Protein AF-A0A3M1XRJ5-F1 (afdb_monomer_lite)

pLDDT: mean 82.63, std 17.79, range [44.59, 95.12]

Secondary structure (DSSP, 8-state):
--HHHHHHHHHHHHHHT--HHHHHHHHHHS-HHHHHHHHHHHHHHTT-----SSSSSSS--

Sequence (61 aa):
MNQKTAKLLHRYASHSGQNVKELKKWWLSLNHMERARERQRMLEELGQETSEAAESEENAQ

Radius of gyration: 13.54 Å; chains: 1; bounding box: 46×19×24 Å

Foldseek 3Di:
DDPVVLVLLVLLCVVVVHDSVVVVVVLVVDDPVRNVVVSVVSCVVSVNPPVPVPPPPPPDD

Structure (mmCIF, N/CA/C/O backbone):
data_AF-A0A3M1XRJ5-F1
#
_entry.id   AF-A0A3M1XRJ5-F1
#
loop_
_atom_site.group_PDB
_atom_site.id
_atom_site.type_symbol
_atom_site.label_atom_id
_atom_site.label_alt_id
_atom_site.label_comp_id
_atom_site.label_asym_id
_atom_site.label_entity_id
_atom_site.label_seq_id
_atom_site.pdbx_PDB_ins_code
_atom_site.Cartn_x
_atom_site.Cartn_y
_atom_site.Cartn_z
_atom_site.occupancy
_atom_site.B_iso_or_equiv
_atom_site.auth_seq_id
_atom_site.auth_comp_id
_atom_site.auth_asym_id
_atom_site.auth_atom_id
_atom_site.pdbx_PDB_model_num
ATOM 1 N N . MET A 1 1 ? -0.327 -11.584 -8.250 1.00 67.94 1 MET A N 1
ATOM 2 C CA . MET A 1 1 ? 0.319 -10.594 -7.354 1.00 67.94 1 MET A CA 1
ATOM 3 C C . MET A 1 1 ? 1.450 -11.291 -6.613 1.00 67.94 1 MET A C 1
ATOM 5 O O . MET A 1 1 ? 1.249 -12.428 -6.209 1.00 67.94 1 MET A O 1
ATOM 9 N N . ASN A 1 2 ? 2.615 -10.660 -6.454 1.00 85.31 2 ASN A N 1
ATOM 10 C CA . ASN A 1 2 ? 3.734 -11.263 -5.720 1.00 85.31 2 ASN A CA 1
ATOM 11 C C . ASN A 1 2 ? 3.547 -11.130 -4.186 1.00 85.31 2 ASN A C 1
ATOM 13 O O . ASN A 1 2 ? 2.727 -10.336 -3.712 1.00 85.31 2 ASN A O 1
ATOM 17 N N . GLN A 1 3 ? 4.303 -1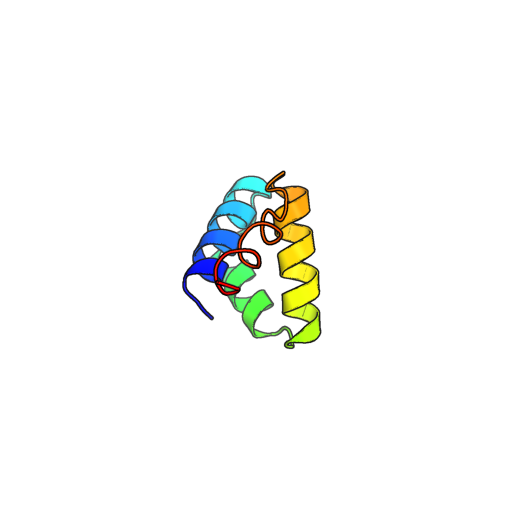1.899 -3.392 1.00 87.81 3 GLN A N 1
ATOM 18 C CA . GLN A 1 3 ? 4.208 -11.841 -1.925 1.00 87.81 3 GLN A CA 1
ATOM 19 C C . GLN A 1 3 ? 4.630 -10.478 -1.340 1.0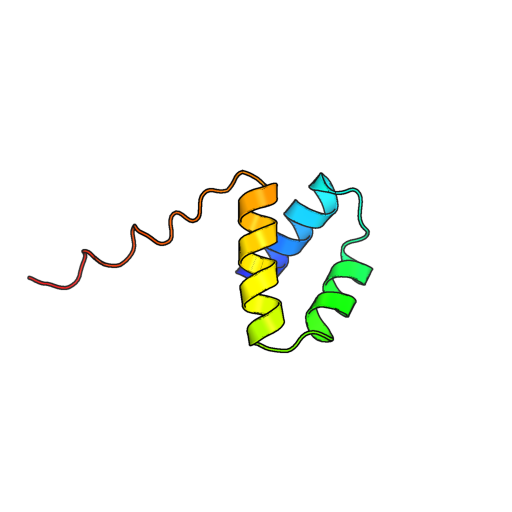0 87.81 3 GLN A C 1
ATOM 21 O O . GLN A 1 3 ? 4.057 -10.053 -0.336 1.00 87.81 3 GLN A O 1
ATOM 26 N N . LYS A 1 4 ? 5.590 -9.772 -1.961 1.00 88.25 4 LYS A N 1
ATOM 27 C CA . LYS A 1 4 ? 6.054 -8.442 -1.513 1.00 88.25 4 LYS A CA 1
ATOM 28 C C . LYS A 1 4 ? 4.915 -7.412 -1.576 1.00 88.25 4 LYS A C 1
ATOM 30 O O . LYS A 1 4 ? 4.623 -6.749 -0.586 1.00 88.25 4 LYS A O 1
ATOM 35 N N . THR A 1 5 ? 4.201 -7.354 -2.696 1.00 89.94 5 THR A N 1
ATOM 36 C CA . THR A 1 5 ? 3.016 -6.521 -2.908 1.00 89.94 5 THR A CA 1
ATOM 37 C C . THR A 1 5 ? 1.893 -6.912 -1.953 1.00 89.94 5 THR A C 1
ATOM 39 O O . THR A 1 5 ? 1.268 -6.036 -1.373 1.00 89.94 5 THR A O 1
ATOM 42 N N . ALA A 1 6 ? 1.668 -8.207 -1.700 1.00 92.06 6 ALA A N 1
ATOM 43 C CA . ALA A 1 6 ? 0.661 -8.637 -0.726 1.00 92.06 6 ALA A CA 1
ATOM 44 C C . ALA A 1 6 ? 0.914 -8.056 0.676 1.00 92.06 6 ALA A C 1
ATOM 46 O O . ALA A 1 6 ? -0.021 -7.601 1.336 1.00 92.06 6 ALA A O 1
ATOM 47 N N . LYS A 1 7 ? 2.181 -8.063 1.113 1.00 93.31 7 LYS A N 1
ATOM 48 C CA . LYS A 1 7 ? 2.612 -7.473 2.387 1.00 93.31 7 LYS A CA 1
ATOM 49 C C . LYS A 1 7 ? 2.479 -5.951 2.373 1.00 93.31 7 LYS A C 1
ATOM 51 O O . LYS A 1 7 ? 1.996 -5.396 3.355 1.00 93.31 7 LYS A O 1
ATOM 56 N N . LEU A 1 8 ? 2.846 -5.293 1.270 1.00 93.12 8 LEU A N 1
ATOM 57 C CA . LEU A 1 8 ? 2.676 -3.847 1.106 1.00 93.12 8 LEU A CA 1
ATOM 58 C C . LEU A 1 8 ? 1.206 -3.439 1.250 1.00 93.12 8 LEU A C 1
ATOM 60 O O . LEU A 1 8 ? 0.904 -2.590 2.078 1.00 93.12 8 LEU A O 1
ATOM 64 N N . LEU A 1 9 ? 0.295 -4.104 0.533 1.00 94.44 9 LEU A N 1
ATOM 65 C CA . LEU A 1 9 ? -1.139 -3.817 0.612 1.00 94.44 9 LEU A CA 1
ATOM 66 C C . LEU A 1 9 ? -1.708 -4.083 2.010 1.00 94.44 9 LEU A C 1
ATOM 68 O O . LEU A 1 9 ? -2.566 -3.333 2.454 1.00 94.44 9 LEU A O 1
ATOM 72 N N . HIS A 1 10 ? -1.241 -5.111 2.733 1.00 94.50 10 HIS A N 1
ATOM 73 C CA . HIS A 1 10 ? -1.632 -5.298 4.140 1.00 94.50 10 HIS A CA 1
ATOM 74 C C . HIS A 1 10 ? -1.171 -4.138 5.023 1.00 94.50 10 HIS A C 1
ATOM 76 O O . HIS A 1 10 ? -1.979 -3.616 5.782 1.00 94.50 10 HIS A O 1
ATOM 82 N N . ARG A 1 11 ? 0.096 -3.720 4.920 1.00 93.44 11 ARG A N 1
ATOM 83 C CA . ARG A 1 11 ? 0.614 -2.591 5.710 1.00 93.44 11 ARG A CA 1
ATOM 84 C C . ARG A 1 11 ? -0.128 -1.298 5.385 1.00 93.44 11 ARG A C 1
ATOM 86 O O . ARG A 1 11 ? -0.552 -0.599 6.298 1.00 93.44 11 ARG A O 1
ATOM 93 N N . TYR A 1 12 ? -0.339 -1.035 4.099 1.00 94.19 12 TYR A N 1
ATOM 94 C CA . TYR A 1 12 ? -1.060 0.139 3.629 1.00 94.19 12 TYR A CA 1
ATOM 95 C C . TYR A 1 12 ? -2.519 0.149 4.088 1.00 94.19 12 TYR A C 1
ATOM 97 O O . TYR A 1 12 ? -3.000 1.166 4.577 1.00 94.19 12 TYR A O 1
ATOM 105 N N . ALA A 1 13 ? -3.215 -0.987 4.000 1.00 94.88 13 ALA A N 1
ATOM 106 C CA . ALA A 1 13 ? -4.582 -1.132 4.494 1.00 94.88 13 ALA A CA 1
ATOM 107 C C . ALA A 1 13 ? -4.682 -0.844 6.001 1.00 94.88 13 ALA A C 1
ATOM 109 O O . ALA A 1 13 ? -5.572 -0.115 6.425 1.00 94.88 13 ALA A O 1
ATOM 110 N N . SER A 1 14 ? -3.736 -1.348 6.801 1.00 93.56 14 SER A N 1
ATOM 111 C CA . SER A 1 14 ? -3.684 -1.055 8.238 1.00 93.56 14 SER A CA 1
ATOM 112 C C . SER A 1 14 ? -3.378 0.415 8.541 1.00 93.56 14 SER A C 1
ATOM 114 O O . SER A 1 14 ? -3.921 0.952 9.498 1.00 93.56 14 SER A O 1
ATOM 116 N N . HIS A 1 15 ? -2.526 1.064 7.742 1.00 92.44 15 HIS A N 1
ATOM 117 C CA . HIS A 1 15 ? -2.164 2.474 7.919 1.00 92.44 15 HIS A CA 1
ATOM 118 C C . HIS A 1 15 ? -3.298 3.430 7.514 1.00 92.44 15 HIS A C 1
ATOM 120 O O . HIS A 1 15 ? -3.616 4.361 8.244 1.00 92.44 15 HIS A O 1
ATOM 126 N N . SER A 1 16 ? -3.936 3.174 6.370 1.00 90.94 16 SER A N 1
ATOM 127 C CA . SER A 1 16 ? -5.007 4.010 5.801 1.00 90.94 16 SER A CA 1
ATOM 128 C C . SER A 1 16 ? -6.407 3.688 6.343 1.00 90.94 16 SER A C 1
ATOM 130 O O . SER A 1 16 ? -7.369 4.379 6.012 1.00 90.94 16 SER A O 1
ATOM 132 N N . GLY A 1 17 ? -6.553 2.620 7.135 1.00 92.38 17 GLY A N 1
ATOM 133 C CA . GLY A 1 17 ? -7.847 2.132 7.622 1.00 92.38 17 GLY A CA 1
ATOM 134 C C . GLY A 1 17 ? -8.720 1.470 6.545 1.00 92.38 17 GLY A C 1
ATOM 135 O O . GLY A 1 17 ? -9.914 1.262 6.759 1.00 92.38 17 GLY A O 1
ATOM 136 N N . GLN A 1 18 ? -8.158 1.140 5.380 1.00 92.75 18 GLN A N 1
ATOM 137 C CA . GLN A 1 18 ? -8.892 0.512 4.282 1.00 92.75 18 GLN A CA 1
ATOM 138 C C . GLN A 1 18 ? -9.031 -1.006 4.451 1.00 92.75 18 GLN A C 1
ATOM 140 O O . GLN A 1 18 ? -8.216 -1.683 5.076 1.00 92.75 18 GLN A O 1
ATOM 145 N N . ASN A 1 19 ? -10.054 -1.589 3.820 1.00 94.81 19 ASN A N 1
ATOM 146 C CA . ASN A 1 19 ? -10.204 -3.039 3.789 1.00 94.81 19 ASN A CA 1
ATOM 147 C C . ASN A 1 19 ? -9.223 -3.664 2.788 1.00 94.81 19 ASN A C 1
ATOM 149 O O . ASN A 1 19 ? -9.314 -3.441 1.580 1.00 94.81 19 ASN A O 1
ATOM 153 N N . VAL A 1 20 ? -8.331 -4.533 3.266 1.00 93.81 20 VAL A N 1
ATOM 154 C CA . VAL A 1 20 ? -7.324 -5.146 2.392 1.00 93.81 20 VAL A CA 1
ATOM 155 C C . VAL A 1 20 ? -7.902 -6.028 1.277 1.00 93.81 20 VAL A C 1
ATOM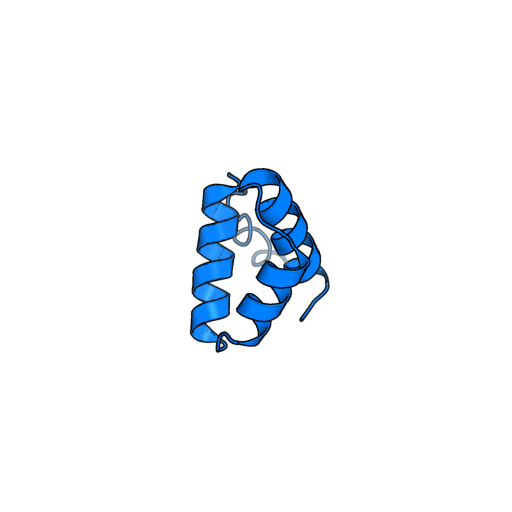 157 O O . VAL A 1 20 ? -7.268 -6.201 0.237 1.00 93.81 20 VAL A O 1
ATOM 160 N N . LYS A 1 21 ? -9.088 -6.622 1.456 1.00 93.50 21 LYS A N 1
ATOM 161 C CA . LYS A 1 21 ? -9.709 -7.426 0.392 1.00 93.50 21 LYS A CA 1
ATOM 162 C C . LYS A 1 21 ? -10.111 -6.535 -0.780 1.00 93.50 21 LYS A C 1
ATOM 164 O O . LYS A 1 21 ? -9.826 -6.887 -1.921 1.00 93.50 21 LYS A O 1
ATOM 169 N N . GLU A 1 22 ? -10.700 -5.379 -0.491 1.00 94.00 22 GLU A N 1
ATOM 170 C CA . GLU A 1 22 ? -11.071 -4.384 -1.501 1.00 94.00 22 GLU A CA 1
ATOM 171 C C . GLU A 1 22 ? -9.828 -3.772 -2.150 1.00 94.00 22 GLU A C 1
ATOM 173 O O . GLU A 1 22 ? -9.737 -3.715 -3.374 1.00 94.00 22 GLU A O 1
ATOM 178 N N . LEU A 1 23 ? -8.802 -3.463 -1.354 1.00 93.69 23 LEU A N 1
ATOM 179 C CA . LEU A 1 23 ? -7.529 -2.961 -1.864 1.00 93.69 23 LEU A CA 1
ATOM 180 C C . LEU A 1 23 ? -6.843 -3.960 -2.814 1.00 93.69 23 LEU A C 1
ATOM 182 O O . LEU A 1 23 ? -6.319 -3.579 -3.858 1.00 93.69 23 LEU A O 1
ATOM 186 N N . LYS A 1 24 ? -6.885 -5.263 -2.502 1.00 93.94 24 LYS A N 1
ATOM 187 C CA . LYS A 1 24 ? -6.374 -6.321 -3.391 1.00 93.94 24 LYS A CA 1
ATOM 188 C C . LYS A 1 24 ? -7.180 -6.433 -4.685 1.00 93.94 24 LYS A C 1
ATOM 190 O O . LYS A 1 24 ? -6.581 -6.655 -5.734 1.00 93.94 24 LYS A O 1
ATOM 195 N N . LYS A 1 25 ? -8.510 -6.295 -4.637 1.00 95.00 25 LYS A N 1
ATOM 196 C CA . LYS A 1 25 ? -9.352 -6.301 -5.846 1.00 95.00 25 LYS A CA 1
ATOM 197 C C . LYS A 1 25 ? -9.031 -5.112 -6.743 1.00 95.00 25 LYS A C 1
ATOM 199 O O . LYS A 1 25 ? -8.775 -5.302 -7.928 1.00 95.00 25 LYS A O 1
ATOM 204 N N . TRP A 1 26 ? -8.974 -3.915 -6.165 1.00 94.62 26 TRP A N 1
ATOM 205 C CA . TRP A 1 26 ? -8.589 -2.708 -6.884 1.00 94.62 26 TRP A CA 1
ATOM 206 C C . TRP A 1 26 ? -7.189 -2.846 -7.494 1.00 94.62 26 TRP A C 1
ATOM 208 O O . TRP A 1 26 ? -7.019 -2.626 -8.689 1.00 94.62 26 TRP A O 1
ATOM 218 N N . TRP A 1 27 ? -6.214 -3.362 -6.744 1.00 94.44 27 TRP A N 1
ATOM 219 C CA . TRP A 1 27 ? -4.869 -3.617 -7.264 1.00 94.44 27 TRP A CA 1
ATOM 220 C C . TRP A 1 27 ? -4.858 -4.519 -8.508 1.00 94.44 27 TRP A C 1
ATOM 222 O O . TRP A 1 27 ? -4.073 -4.322 -9.439 1.00 94.44 27 TRP A O 1
ATOM 232 N N . LEU A 1 28 ? -5.724 -5.536 -8.532 1.00 93.69 28 LEU A N 1
ATOM 233 C CA . LEU A 1 28 ? -5.852 -6.437 -9.674 1.00 93.69 28 LEU A CA 1
ATOM 234 C C . LEU A 1 28 ? -6.507 -5.766 -10.887 1.00 93.69 28 LEU A C 1
ATOM 236 O O . LEU A 1 28 ? -6.167 -6.151 -12.003 1.00 93.69 28 LEU A O 1
ATOM 240 N N . SER A 1 29 ? -7.356 -4.754 -10.690 1.00 95.12 29 SER A N 1
ATOM 241 C CA . SER A 1 29 ? -7.921 -3.958 -11.791 1.00 95.12 29 SER A CA 1
ATOM 242 C C . SER A 1 29 ? -6.918 -3.012 -12.461 1.00 95.12 29 SER A C 1
ATOM 244 O O . SER A 1 29 ? -7.125 -2.642 -13.611 1.00 95.12 29 SER A O 1
ATOM 246 N N . LEU A 1 30 ? -5.816 -2.671 -11.785 1.00 94.19 30 LEU A N 1
ATOM 247 C CA . LEU A 1 30 ? -4.774 -1.796 -12.327 1.00 94.19 30 LEU A CA 1
ATOM 248 C C . LEU A 1 30 ? -3.876 -2.511 -13.347 1.00 94.1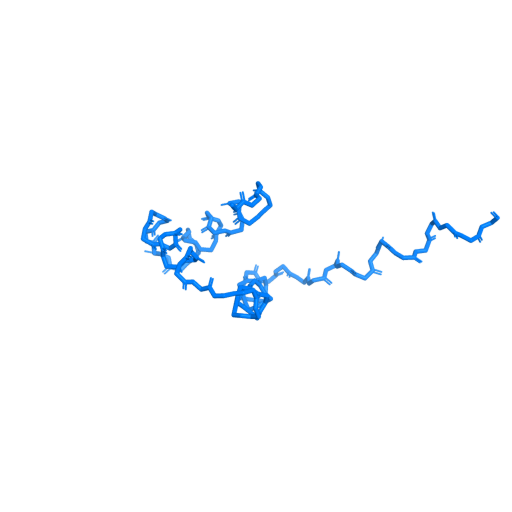9 30 LEU A C 1
ATOM 250 O O . LEU A 1 30 ? -3.576 -3.704 -13.214 1.00 94.19 30 LEU A O 1
ATOM 254 N N . ASN A 1 31 ? -3.367 -1.756 -14.317 1.00 94.31 31 ASN A N 1
ATOM 255 C CA . ASN A 1 31 ? -2.339 -2.185 -15.258 1.00 94.31 31 ASN A CA 1
ATOM 256 C C . ASN A 1 31 ? -0.921 -2.103 -14.647 1.00 94.31 31 ASN A C 1
ATOM 258 O O . ASN A 1 31 ? -0.726 -1.706 -13.499 1.00 94.31 31 ASN A O 1
ATOM 262 N N . HIS A 1 32 ? 0.101 -2.521 -15.399 1.00 88.75 32 HIS A N 1
ATOM 263 C CA . HIS A 1 32 ? 1.478 -2.569 -14.893 1.00 88.75 32 HIS A CA 1
ATOM 264 C C . HIS A 1 32 ? 2.032 -1.191 -14.484 1.00 88.75 32 HIS A C 1
ATOM 266 O O . HIS A 1 32 ? 2.665 -1.078 -13.435 1.00 88.75 32 HIS A O 1
ATOM 272 N N . MET A 1 33 ? 1.788 -0.1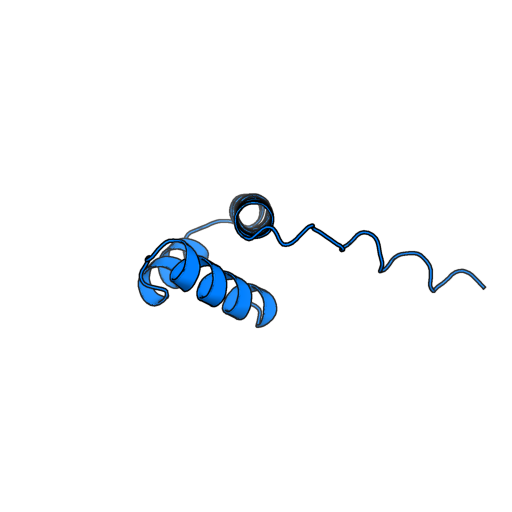49 -15.285 1.00 92.88 33 MET A N 1
ATOM 273 C CA . MET A 1 33 ? 2.281 1.205 -15.006 1.00 92.88 33 MET A CA 1
ATOM 274 C C . MET A 1 33 ? 1.589 1.807 -13.783 1.00 92.88 33 MET A C 1
ATOM 276 O O . MET A 1 33 ? 2.246 2.380 -12.917 1.00 92.88 33 MET A O 1
ATOM 280 N N . GLU A 1 34 ? 0.275 1.616 -13.682 1.00 93.81 34 GLU A N 1
ATOM 281 C CA . GLU A 1 34 ? -0.519 2.057 -12.536 1.00 93.81 34 GLU A CA 1
ATOM 282 C C . GLU A 1 34 ? -0.051 1.376 -11.252 1.00 93.81 34 GLU A C 1
ATOM 284 O O . GLU A 1 34 ? 0.214 2.045 -10.261 1.00 93.81 34 GLU A O 1
ATOM 289 N N . ARG A 1 35 ? 0.160 0.055 -11.282 1.00 93.31 35 ARG A N 1
ATOM 290 C CA . ARG A 1 35 ? 0.694 -0.687 -10.131 1.00 93.31 35 ARG A CA 1
ATOM 291 C C . ARG A 1 35 ? 2.076 -0.196 -9.709 1.00 93.31 35 ARG A C 1
ATOM 293 O O . ARG A 1 35 ? 2.349 -0.154 -8.516 1.00 93.31 35 ARG A O 1
ATOM 300 N N . ALA A 1 36 ? 2.955 0.146 -10.651 1.00 91.56 36 ALA A N 1
ATOM 301 C CA . ALA A 1 36 ? 4.285 0.658 -10.325 1.00 91.56 36 ALA A CA 1
ATOM 302 C C . ALA A 1 36 ? 4.203 2.019 -9.618 1.00 91.56 36 ALA A C 1
ATOM 304 O O . ALA A 1 36 ? 4.774 2.180 -8.539 1.00 91.56 36 ALA A O 1
ATOM 305 N N . ARG A 1 37 ? 3.420 2.951 -10.177 1.00 93.94 37 ARG A N 1
ATOM 306 C CA . ARG A 1 37 ? 3.174 4.272 -9.584 1.00 93.94 37 ARG A CA 1
ATOM 307 C C . ARG A 1 37 ? 2.593 4.153 -8.179 1.00 93.94 37 ARG A C 1
ATOM 309 O O . ARG A 1 37 ? 3.067 4.788 -7.243 1.00 93.94 37 ARG A O 1
ATOM 316 N N . GLU A 1 38 ? 1.600 3.291 -8.029 1.00 93.62 38 GLU A N 1
ATOM 317 C CA . GLU A 1 38 ? 0.869 3.172 -6.779 1.00 93.62 38 GLU A CA 1
ATOM 318 C C . GLU A 1 38 ? 1.654 2.410 -5.713 1.00 93.62 38 GLU A C 1
ATOM 320 O O . GLU A 1 38 ? 1.562 2.728 -4.531 1.00 93.62 38 GLU A O 1
ATOM 325 N N . ARG A 1 39 ? 2.511 1.463 -6.121 1.00 92.19 39 ARG A N 1
ATOM 326 C CA . ARG A 1 39 ? 3.503 0.852 -5.228 1.00 92.19 39 ARG A CA 1
ATOM 327 C C . ARG A 1 39 ? 4.403 1.921 -4.618 1.00 92.19 39 ARG A C 1
ATOM 329 O O . ARG A 1 39 ? 4.607 1.897 -3.409 1.00 92.19 39 ARG A O 1
ATOM 336 N N . GLN A 1 40 ? 4.951 2.807 -5.448 1.00 92.31 40 GLN A N 1
ATOM 337 C CA . GLN A 1 40 ? 5.867 3.849 -4.996 1.00 92.31 40 GLN A CA 1
ATOM 338 C C . GLN A 1 40 ? 5.158 4.816 -4.045 1.00 92.31 40 GLN A C 1
ATOM 340 O O . GLN A 1 40 ? 5.628 5.027 -2.932 1.00 92.31 40 GLN A O 1
ATOM 345 N N . ARG A 1 41 ? 3.961 5.277 -4.421 1.00 93.19 41 ARG A N 1
ATOM 346 C CA . ARG A 1 41 ? 3.122 6.125 -3.571 1.00 93.19 41 ARG A CA 1
ATOM 347 C C . ARG A 1 41 ? 2.837 5.492 -2.202 1.00 93.19 41 ARG A C 1
ATOM 349 O O . ARG A 1 41 ? 2.966 6.152 -1.180 1.00 93.19 41 ARG A O 1
ATOM 356 N N . MET A 1 42 ? 2.472 4.207 -2.160 1.00 92.38 42 MET A N 1
ATOM 357 C CA . MET A 1 42 ? 2.226 3.503 -0.894 1.00 92.38 42 MET A CA 1
ATOM 358 C C . MET A 1 42 ? 3.485 3.367 -0.034 1.00 92.38 42 MET A C 1
ATOM 360 O O . MET A 1 42 ? 3.381 3.369 1.189 1.00 92.38 42 MET A O 1
ATOM 364 N N . LEU A 1 43 ? 4.658 3.195 -0.648 1.00 90.75 43 LEU A N 1
ATOM 365 C CA . LEU A 1 43 ? 5.931 3.135 0.074 1.00 90.75 43 LEU A CA 1
ATOM 366 C C . LEU A 1 43 ? 6.277 4.500 0.684 1.00 90.75 43 LEU A C 1
ATOM 368 O O . LEU A 1 43 ? 6.587 4.558 1.873 1.00 90.75 43 LEU A O 1
ATOM 372 N N . GLU A 1 44 ? 6.119 5.575 -0.091 1.00 91.25 44 GLU A N 1
ATOM 373 C CA . GLU A 1 44 ? 6.289 6.960 0.363 1.00 91.25 44 GLU A CA 1
ATOM 374 C C . GLU A 1 44 ? 5.329 7.300 1.518 1.00 91.25 44 GLU A C 1
ATOM 376 O O . GLU A 1 44 ? 5.776 7.773 2.561 1.00 91.25 44 GLU A O 1
ATOM 381 N N . GLU A 1 45 ? 4.031 6.987 1.391 1.00 90.06 45 GLU A N 1
ATOM 382 C CA . GLU A 1 45 ? 3.033 7.229 2.450 1.00 90.06 45 GLU A CA 1
ATOM 383 C C . GLU A 1 45 ? 3.338 6.442 3.736 1.00 90.06 45 GLU A C 1
ATOM 385 O O . GLU A 1 45 ? 3.141 6.946 4.839 1.00 90.06 45 GLU A O 1
ATOM 390 N N . LEU A 1 46 ? 3.864 5.219 3.618 1.00 89.31 46 LEU A N 1
ATOM 391 C CA . LEU A 1 46 ? 4.259 4.413 4.776 1.00 89.31 46 LEU A CA 1
ATOM 392 C C . LEU A 1 46 ? 5.583 4.869 5.415 1.00 89.31 46 LEU A C 1
ATOM 394 O O . LEU A 1 46 ? 6.034 4.225 6.366 1.00 89.31 46 LEU A O 1
ATOM 398 N N . GLY A 1 47 ? 6.232 5.916 4.891 1.00 85.19 47 GLY A N 1
ATOM 399 C CA . GLY A 1 47 ? 7.569 6.334 5.320 1.00 85.19 47 GLY A CA 1
ATOM 400 C C . GLY A 1 47 ? 8.623 5.247 5.096 1.00 85.19 47 GLY A C 1
ATOM 401 O O . GLY A 1 47 ? 9.682 5.257 5.720 1.00 85.19 47 GLY A O 1
ATOM 402 N N . GLN A 1 48 ? 8.321 4.269 4.237 1.00 75.38 48 GLN A N 1
ATOM 403 C CA . GLN A 1 48 ? 9.282 3.278 3.795 1.00 75.38 48 GLN A CA 1
ATOM 404 C C . GLN A 1 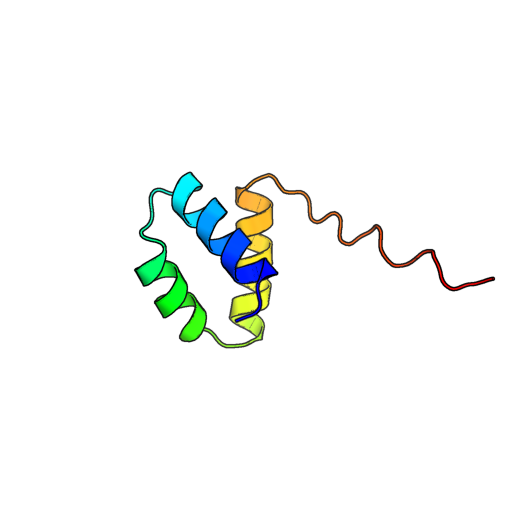48 ? 10.011 3.910 2.627 1.00 75.38 48 GLN A C 1
ATOM 406 O O . GLN A 1 48 ? 9.599 3.760 1.478 1.00 75.38 48 GLN A O 1
ATOM 411 N N . GLU A 1 49 ? 11.071 4.652 2.948 1.00 55.62 49 GLU A N 1
ATOM 412 C CA . GLU A 1 49 ? 12.032 5.118 1.959 1.00 55.62 49 GLU A CA 1
ATOM 413 C C . GLU A 1 49 ? 12.325 3.949 1.015 1.00 55.62 49 GLU A C 1
ATOM 415 O O . GLU A 1 49 ? 12.579 2.822 1.464 1.00 55.62 49 GLU A O 1
ATOM 420 N N . THR A 1 50 ? 12.194 4.180 -0.291 1.00 52.03 50 THR A N 1
ATOM 421 C CA . THR A 1 50 ? 12.568 3.220 -1.325 1.00 52.03 50 THR A CA 1
ATOM 422 C C . THR A 1 50 ? 14.076 3.006 -1.250 1.00 52.03 50 THR A C 1
ATOM 424 O O . THR A 1 50 ? 14.831 3.493 -2.084 1.00 52.03 50 THR A O 1
ATOM 427 N N . SER A 1 51 ? 14.535 2.246 -0.260 1.00 47.53 51 SER A N 1
ATOM 428 C CA . SER A 1 51 ? 15.861 1.646 -0.229 1.00 47.53 51 SER A CA 1
ATOM 429 C C . SER A 1 51 ? 15.865 0.457 -1.202 1.00 47.53 51 SER A C 1
ATOM 431 O O . SER A 1 51 ? 16.090 -0.690 -0.844 1.00 47.53 51 SER A O 1
ATOM 433 N N . GLU A 1 52 ? 15.514 0.732 -2.460 1.00 48.38 52 GLU A N 1
ATOM 434 C CA . GLU A 1 52 ? 15.881 -0.063 -3.638 1.00 48.38 52 GLU A CA 1
ATOM 435 C C . GLU A 1 52 ? 17.083 0.620 -4.342 1.00 48.38 52 GLU A C 1
ATOM 437 O O . GLU A 1 52 ? 17.363 0.349 -5.501 1.00 48.38 52 GLU A O 1
ATOM 442 N N . ALA A 1 53 ? 17.826 1.487 -3.633 1.00 45.84 53 ALA A N 1
ATOM 443 C CA . ALA A 1 53 ? 19.145 1.990 -4.041 1.00 45.84 53 ALA A CA 1
ATOM 444 C C . ALA A 1 53 ? 20.318 1.128 -3.513 1.00 45.84 53 ALA A C 1
ATOM 446 O O . ALA A 1 53 ? 21.471 1.481 -3.724 1.00 45.84 53 ALA A O 1
ATOM 447 N N . ALA A 1 54 ? 20.045 0.003 -2.837 1.00 49.53 54 ALA A N 1
ATOM 448 C CA . ALA A 1 54 ? 21.061 -0.839 -2.191 1.00 49.53 54 ALA A CA 1
ATOM 449 C C . ALA A 1 54 ? 21.221 -2.252 -2.801 1.00 49.53 54 ALA A C 1
ATOM 451 O O . ALA A 1 54 ? 21.834 -3.112 -2.182 1.00 49.53 54 ALA A O 1
ATOM 452 N N . GLU A 1 55 ? 20.702 -2.514 -4.008 1.00 50.44 55 GLU A N 1
ATOM 453 C CA . GLU A 1 55 ? 20.932 -3.787 -4.729 1.00 50.44 55 GLU A CA 1
ATOM 454 C C . GLU A 1 55 ? 21.550 -3.560 -6.126 1.00 50.44 55 GLU A C 1
ATOM 456 O O . GLU A 1 55 ? 21.145 -4.173 -7.111 1.00 50.44 55 GLU A O 1
ATOM 461 N N . SER A 1 56 ? 22.520 -2.646 -6.264 1.00 51.78 56 SER A N 1
ATOM 462 C CA . SER A 1 56 ? 23.286 -2.485 -7.521 1.00 51.78 56 SER A CA 1
ATOM 463 C C . SER A 1 56 ? 24.811 -2.388 -7.362 1.00 51.78 56 SER A C 1
ATOM 465 O O . SER A 1 56 ? 25.491 -2.125 -8.346 1.00 51.78 56 SER A O 1
ATOM 467 N N . GLU A 1 57 ? 25.374 -2.681 -6.184 1.00 49.50 57 GLU A N 1
ATOM 468 C CA . GLU A 1 57 ? 26.837 -2.674 -5.958 1.00 49.50 57 GLU A CA 1
ATOM 469 C C . GLU A 1 57 ? 27.416 -4.023 -5.486 1.00 49.50 57 GLU A C 1
ATOM 471 O O . GLU A 1 57 ? 28.408 -4.058 -4.771 1.00 49.50 57 GLU A O 1
ATOM 476 N N . GLU A 1 58 ? 26.857 -5.164 -5.905 1.00 50.72 58 GLU A N 1
ATOM 477 C CA . GLU A 1 58 ? 27.508 -6.467 -5.651 1.00 50.72 58 GLU A CA 1
ATOM 478 C C . GLU A 1 58 ? 27.520 -7.383 -6.883 1.00 50.72 58 GLU A C 1
ATOM 480 O O . GLU A 1 58 ? 27.189 -8.561 -6.810 1.00 50.72 58 GLU A O 1
ATOM 485 N N . ASN A 1 59 ? 27.890 -6.851 -8.054 1.00 48.28 59 ASN A N 1
ATOM 486 C CA . ASN A 1 59 ? 28.446 -7.703 -9.114 1.00 48.28 59 ASN A CA 1
ATOM 487 C C . ASN A 1 59 ? 29.352 -6.935 -10.090 1.00 48.28 59 ASN A C 1
ATOM 489 O O . ASN A 1 59 ? 29.102 -6.877 -11.294 1.00 48.28 59 ASN A O 1
ATOM 493 N N . ALA A 1 60 ? 30.393 -6.307 -9.552 1.00 49.78 60 ALA A N 1
ATOM 494 C CA . ALA A 1 60 ? 31.534 -5.850 -10.337 1.00 49.78 60 ALA A CA 1
ATOM 495 C C . ALA A 1 60 ? 32.821 -6.081 -9.532 1.00 49.78 60 ALA A C 1
ATOM 497 O O . ALA A 1 60 ? 33.430 -5.141 -9.025 1.00 49.78 60 ALA A O 1
ATOM 498 N N . GLN A 1 61 ? 33.207 -7.350 -9.398 1.00 44.59 61 GLN A N 1
ATOM 499 C CA . GLN A 1 61 ? 34.589 -7.755 -9.138 1.00 44.59 61 GLN A CA 1
ATOM 500 C C . GLN A 1 61 ? 34.979 -8.871 -10.099 1.00 44.59 61 GLN A C 1
ATOM 502 O O . GLN A 1 61 ? 34.140 -9.771 -10.322 1.00 44.59 61 GLN A O 1
#